Protein AF-A0A7S0QXE7-F1 (afdb_monomer_lite)

Secondary structure (DSSP, 8-state):
-HHHHHHHHTT----SSSPPPPPSSSGGGT--HHHHHHHHHTT--S--HHHHHHHHHHHTT--------TTSSHHHHHHHHHHHHHTTS-HHHHHHTTS--------

InterPro domains:
  IPR011545 DEAD/DEAH-box helicase domain [PF00270] (49-94)
  IPR014014 RNA helicase, DEAD-box type, Q motif [PS51195] (24-52)
  IPR027417 P-loop containing nucleoside tripho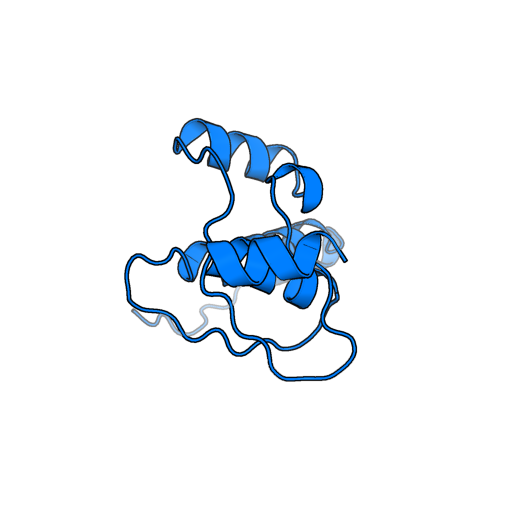sphate hydrolase [G3DSA:3.40.50.300] (2-107)
  IPR027417 P-loop containing nucleoside triphosphate hydrolase [SSF52540] (6-93)

pLDDT: mean 87.71, std 13.13, range [41.94, 97.88]

Sequence (107 aa):
PIWTEFRKEHEIRVKGDAVPSPFQKFEDANFPVAVQKALDSAGFSAPSSIQAQAWPIALAGRDCLAIAKTGSGKTCGYLLPAINHILKLPFSMRKKAHGQTSGPLAL

Radius of gyration: 15.82 Å; chains: 1; bounding box: 35×32×44 Å

Foldseek 3Di:
DVLVVVCVVLVNDDDDPPQDRFAFAPVVLVAPPVVVVVCVVVPPGTQFSQLRRLSVCVLVVHDDDGDDDPPSCVVCSPVRSVVSVVVPDDPVVVVVVVPDDPPDDDD

Structure (mmCIF, N/CA/C/O backbone):
data_AF-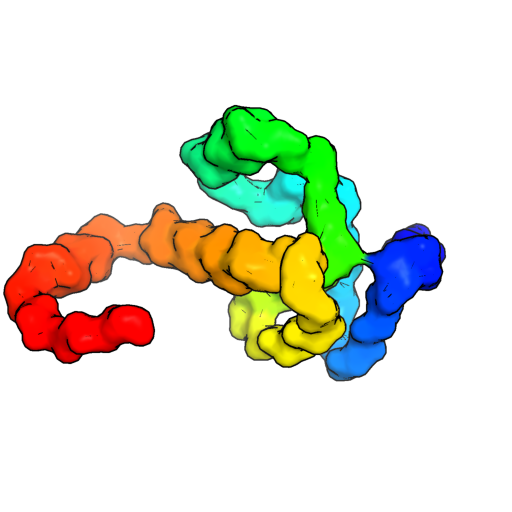A0A7S0QXE7-F1
#
_entry.id   AF-A0A7S0QXE7-F1
#
loop_
_atom_site.group_PDB
_atom_site.id
_atom_site.type_symbol
_atom_site.label_atom_id
_atom_site.label_alt_id
_atom_site.label_comp_id
_atom_site.label_asym_id
_atom_site.label_entity_id
_atom_site.label_seq_id
_atom_site.pdbx_PDB_ins_code
_atom_site.Cartn_x
_atom_site.Cartn_y
_atom_site.Cartn_z
_atom_site.occupancy
_atom_site.B_iso_or_equiv
_atom_site.auth_seq_id
_atom_site.auth_comp_id
_atom_site.auth_asym_id
_atom_site.auth_atom_id
_atom_site.pdbx_PDB_model_num
ATOM 1 N N . PRO A 1 1 ? 6.300 3.463 -21.567 1.00 72.19 1 PRO A N 1
ATOM 2 C CA . PRO A 1 1 ? 4.949 3.809 -21.060 1.00 72.19 1 PRO A CA 1
ATOM 3 C C . PRO A 1 1 ? 5.082 4.715 -19.840 1.00 72.19 1 PRO A C 1
ATOM 5 O O . PRO A 1 1 ? 6.014 4.470 -19.095 1.00 72.19 1 PRO A O 1
ATOM 8 N N . ILE A 1 2 ? 4.168 5.666 -19.612 1.00 77.06 2 ILE A N 1
ATOM 9 C CA . ILE A 1 2 ? 4.286 6.745 -18.598 1.00 77.06 2 ILE A CA 1
ATOM 10 C C . ILE A 1 2 ? 4.706 6.249 -17.196 1.00 77.06 2 ILE A C 1
ATOM 12 O O . ILE A 1 2 ? 5.398 6.933 -16.448 1.00 77.06 2 ILE A O 1
ATOM 16 N N . TRP A 1 3 ? 4.317 5.028 -16.822 1.00 82.81 3 TRP A N 1
ATOM 17 C CA . TRP A 1 3 ? 4.693 4.433 -15.538 1.00 82.81 3 TRP A CA 1
ATOM 18 C C . TRP A 1 3 ? 6.175 4.041 -15.408 1.00 82.81 3 TRP A C 1
ATOM 20 O O . TRP A 1 3 ? 6.652 3.832 -14.292 1.00 82.81 3 TRP A O 1
ATOM 30 N N . THR A 1 4 ? 6.913 3.912 -16.510 1.00 89.19 4 THR A N 1
ATOM 31 C CA . THR A 1 4 ? 8.360 3.659 -16.498 1.00 89.19 4 THR A CA 1
ATOM 32 C C . THR A 1 4 ? 9.113 4.889 -15.996 1.00 89.19 4 THR A C 1
ATOM 34 O O . THR A 1 4 ? 10.032 4.755 -15.188 1.00 89.19 4 THR A O 1
ATOM 37 N N . GLU A 1 5 ? 8.693 6.077 -16.419 1.00 93.38 5 GLU A N 1
ATOM 38 C CA . GLU A 1 5 ? 9.231 7.363 -15.987 1.00 93.38 5 GLU A CA 1
ATOM 39 C C . GLU A 1 5 ? 8.969 7.581 -14.496 1.00 93.38 5 GLU A C 1
ATOM 41 O O . GLU A 1 5 ? 9.915 7.857 -13.763 1.00 93.38 5 GLU A O 1
ATOM 46 N N . PHE A 1 6 ? 7.746 7.312 -14.022 1.00 95.12 6 PHE A N 1
ATOM 47 C CA . PHE A 1 6 ? 7.422 7.355 -12.590 1.00 95.12 6 PHE A CA 1
ATOM 48 C C . PHE A 1 6 ? 8.341 6.439 -11.767 1.00 95.12 6 PHE A C 1
ATOM 50 O O . PHE A 1 6 ? 8.905 6.846 -10.755 1.00 95.12 6 PHE A O 1
ATOM 57 N N . ARG A 1 7 ? 8.557 5.191 -12.211 1.00 96.19 7 ARG A N 1
ATOM 58 C CA . ARG A 1 7 ? 9.478 4.272 -11.521 1.00 96.19 7 ARG A CA 1
ATOM 59 C C . ARG A 1 7 ? 10.904 4.818 -11.475 1.00 96.19 7 ARG A C 1
ATOM 61 O O . ARG A 1 7 ? 11.571 4.649 -10.461 1.00 96.19 7 ARG A O 1
ATOM 68 N N . L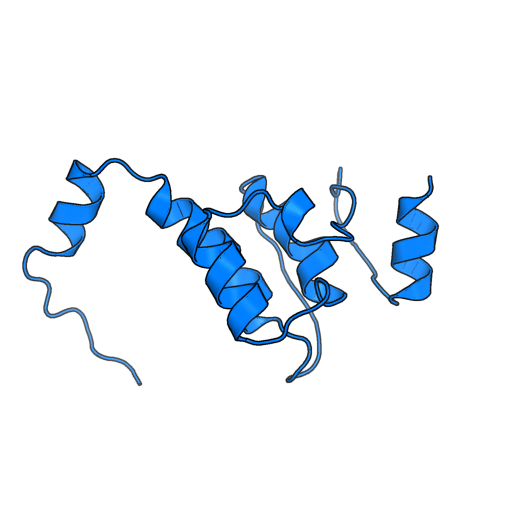YS A 1 8 ? 11.368 5.463 -12.547 1.00 96.00 8 LYS A N 1
ATOM 69 C CA . LYS A 1 8 ? 12.703 6.069 -12.600 1.00 96.00 8 LYS A CA 1
ATOM 70 C C . LYS A 1 8 ? 12.820 7.254 -11.639 1.00 96.00 8 LYS A C 1
ATOM 72 O O . LYS A 1 8 ? 13.788 7.307 -10.890 1.00 96.00 8 LYS A O 1
ATOM 77 N N . GLU A 1 9 ? 11.844 8.158 -11.649 1.00 96.38 9 GLU A N 1
ATOM 78 C CA . GLU A 1 9 ? 11.790 9.345 -10.784 1.00 96.38 9 GLU A CA 1
ATOM 79 C C . GLU A 1 9 ? 11.757 8.975 -9.296 1.00 96.38 9 GLU A C 1
ATOM 81 O O . GLU A 1 9 ? 12.468 9.564 -8.488 1.00 96.38 9 GLU A O 1
ATOM 86 N N . HIS A 1 10 ? 10.994 7.941 -8.947 1.00 95.75 10 HIS A N 1
ATOM 87 C CA . HIS A 1 10 ? 10.821 7.479 -7.570 1.00 95.75 10 HIS A CA 1
ATOM 88 C C . HIS A 1 10 ? 11.804 6.374 -7.145 1.00 95.75 10 HIS A C 1
ATOM 90 O O . HIS A 1 10 ? 11.604 5.751 -6.097 1.00 95.75 10 HIS A O 1
ATOM 96 N N . GLU A 1 11 ? 12.833 6.108 -7.959 1.00 96.69 11 GLU A N 1
ATOM 97 C CA . G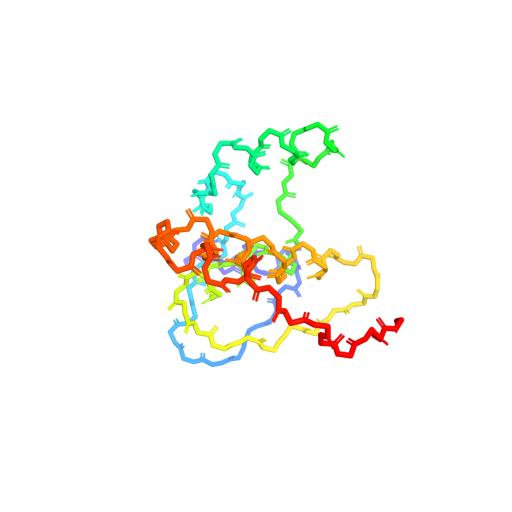LU A 1 11 ? 13.874 5.090 -7.736 1.00 96.69 11 GLU A CA 1
ATOM 98 C C . GLU A 1 11 ? 13.332 3.665 -7.484 1.00 96.69 11 GLU A C 1
ATOM 100 O O . GLU A 1 11 ? 13.922 2.847 -6.772 1.00 96.69 11 GLU A O 1
ATOM 105 N N . ILE A 1 12 ? 12.200 3.332 -8.100 1.00 97.06 12 ILE A N 1
ATOM 106 C CA . ILE A 1 12 ? 11.539 2.034 -7.982 1.00 97.06 12 ILE A CA 1
ATOM 107 C C . ILE A 1 12 ? 12.159 1.054 -8.979 1.00 97.06 12 ILE A C 1
ATOM 109 O O . ILE A 1 12 ? 12.068 1.219 -10.197 1.00 97.06 12 ILE A O 1
ATOM 113 N N . ARG A 1 13 ? 12.724 -0.040 -8.462 1.00 96.56 13 ARG A N 1
ATOM 114 C CA . ARG A 1 13 ? 13.187 -1.181 -9.264 1.00 96.56 13 ARG A CA 1
ATOM 115 C C . ARG A 1 13 ? 12.291 -2.383 -9.010 1.00 96.56 13 ARG A C 1
ATOM 117 O O . ARG A 1 13 ? 11.996 -2.706 -7.864 1.00 96.56 13 ARG A O 1
ATOM 124 N N . VAL A 1 14 ? 11.876 -3.054 -10.080 1.00 95.75 14 VAL A N 1
ATOM 125 C CA . VAL A 1 14 ? 11.005 -4.233 -10.015 1.00 95.75 14 VAL A CA 1
ATOM 126 C C . VAL A 1 14 ? 11.644 -5.406 -10.742 1.00 95.75 14 VAL A C 1
ATOM 128 O O . VAL A 1 14 ? 12.300 -5.230 -11.767 1.00 95.75 14 VAL A O 1
ATOM 131 N N . LYS A 1 15 ? 11.440 -6.608 -10.206 1.00 95.69 15 LYS A N 1
ATOM 132 C CA . LYS A 1 15 ? 11.821 -7.879 -10.823 1.00 95.69 15 LYS A CA 1
ATOM 133 C C . LYS A 1 15 ? 10.622 -8.821 -10.758 1.00 95.69 15 LYS A C 1
ATOM 135 O O . LYS A 1 15 ? 9.968 -8.891 -9.722 1.00 95.69 15 LYS A O 1
ATOM 140 N N . GLY A 1 16 ? 10.362 -9.535 -11.849 1.00 92.75 16 GLY A N 1
ATOM 141 C CA . GLY A 1 16 ? 9.254 -10.479 -11.983 1.00 92.75 16 GLY A CA 1
ATOM 142 C C . GLY A 1 16 ? 8.395 -10.193 -13.211 1.00 92.75 16 GLY A C 1
ATOM 143 O O . GLY A 1 16 ? 8.547 -9.162 -13.866 1.00 92.75 16 GLY A O 1
ATOM 144 N N . ASP A 1 17 ? 7.481 -11.113 -13.500 1.00 92.44 17 ASP A N 1
ATOM 145 C CA . ASP A 1 17 ? 6.679 -11.073 -14.721 1.00 92.44 17 ASP A CA 1
ATOM 146 C C . ASP A 1 17 ? 5.380 -10.289 -14.534 1.00 92.44 17 ASP A C 1
ATOM 148 O O . ASP A 1 17 ? 4.773 -10.295 -13.454 1.00 92.44 17 ASP A O 1
ATOM 152 N N . ALA A 1 18 ? 4.952 -9.613 -15.605 1.00 92.88 18 ALA A N 1
ATOM 153 C CA . ALA A 1 18 ? 3.687 -8.878 -15.688 1.00 92.88 18 ALA A CA 1
ATOM 154 C C . ALA A 1 18 ? 3.411 -7.989 -14.456 1.00 92.88 18 ALA A C 1
ATOM 156 O O . ALA A 1 18 ? 2.332 -8.037 -13.866 1.00 92.88 18 ALA A O 1
ATOM 157 N N . VAL A 1 19 ? 4.414 -7.225 -14.005 1.00 94.94 19 VAL A N 1
ATOM 158 C CA . VAL A 1 19 ? 4.285 -6.360 -12.821 1.00 94.94 19 VAL A CA 1
ATOM 159 C C . VAL A 1 19 ? 3.313 -5.209 -13.123 1.00 94.94 19 VAL A C 1
ATOM 161 O O . VAL A 1 19 ? 3.614 -4.405 -14.013 1.00 94.94 19 VAL A O 1
ATOM 164 N N . PRO A 1 20 ? 2.197 -5.076 -12.375 1.00 96.06 20 PRO A N 1
ATOM 165 C CA . PRO A 1 20 ? 1.230 -3.996 -12.558 1.00 96.06 20 PRO A CA 1
ATOM 166 C C . PRO A 1 20 ? 1.858 -2.600 -12.482 1.00 96.06 20 PRO A C 1
ATOM 168 O O . PRO A 1 20 ? 2.872 -2.391 -11.802 1.00 96.06 20 PRO A O 1
ATOM 171 N N . SER A 1 21 ? 1.241 -1.631 -13.159 1.00 96.75 21 SER A N 1
ATOM 172 C CA . SER A 1 21 ? 1.636 -0.223 -13.067 1.00 96.75 21 SER A CA 1
ATOM 173 C C . SER A 1 21 ? 1.504 0.290 -11.626 1.00 96.75 21 SER A C 1
ATOM 175 O O . SER A 1 21 ? 0.562 -0.099 -10.935 1.00 96.75 21 SER A O 1
ATOM 177 N N . PRO A 1 22 ? 2.429 1.146 -11.162 1.00 97.31 22 PRO A N 1
ATOM 178 C CA . PRO A 1 22 ? 2.347 1.752 -9.844 1.00 97.31 22 PRO A CA 1
ATOM 179 C C . PRO A 1 22 ? 1.145 2.699 -9.752 1.00 97.31 22 PRO A C 1
ATOM 181 O O . PRO A 1 22 ? 0.794 3.366 -10.726 1.00 97.31 22 PRO A O 1
ATOM 184 N N . PHE A 1 23 ? 0.553 2.769 -8.566 1.00 96.69 23 PHE A N 1
ATOM 185 C CA . PHE A 1 23 ? -0.468 3.745 -8.206 1.00 96.69 23 PHE A CA 1
ATOM 186 C C . PHE A 1 23 ? 0.177 5.069 -7.828 1.00 96.69 23 PHE A C 1
ATOM 188 O O . PHE A 1 23 ? 1.098 5.099 -7.012 1.00 96.69 23 PHE A O 1
ATOM 195 N N . GLN A 1 24 ? -0.300 6.154 -8.427 1.00 93.94 24 GLN A N 1
ATOM 196 C CA . GLN A 1 24 ? 0.242 7.495 -8.200 1.00 93.94 24 GLN A CA 1
ATOM 197 C C . GLN A 1 24 ? -0.607 8.270 -7.192 1.00 93.94 24 GLN A C 1
ATOM 199 O O . GLN A 1 24 ? -0.116 9.212 -6.571 1.00 93.94 24 GLN A O 1
ATOM 204 N N . LYS A 1 25 ? -1.863 7.855 -7.000 1.00 93.00 25 LYS A N 1
ATOM 205 C CA . LYS A 1 25 ? -2.798 8.434 -6.036 1.00 93.00 25 LYS A CA 1
ATOM 206 C C . LYS A 1 25 ? -3.431 7.347 -5.166 1.00 93.00 25 LYS A C 1
ATOM 208 O O . LYS A 1 25 ? -3.409 6.166 -5.515 1.00 93.00 25 LYS A O 1
ATOM 213 N N . PHE A 1 26 ? -3.994 7.722 -4.020 1.00 91.88 26 PHE A N 1
ATOM 214 C CA . PHE A 1 26 ? -4.661 6.758 -3.133 1.00 91.88 26 PHE A CA 1
ATOM 215 C C . PHE A 1 26 ? -5.949 6.198 -3.740 1.00 91.88 26 PHE A C 1
ATOM 217 O O . PHE A 1 26 ? -6.302 5.043 -3.492 1.00 91.88 26 PHE A O 1
ATOM 224 N N . GLU A 1 27 ? -6.624 6.994 -4.564 1.00 90.81 27 GLU A N 1
ATOM 225 C CA . GLU A 1 27 ? -7.862 6.633 -5.249 1.00 90.81 27 GLU A CA 1
ATOM 226 C C . GLU A 1 27 ? -7.648 5.474 -6.228 1.00 90.81 27 GLU A C 1
ATOM 228 O O . GLU A 1 27 ? -8.541 4.641 -6.385 1.00 90.81 27 GLU A O 1
ATOM 233 N N . ASP A 1 28 ? -6.445 5.351 -6.805 1.00 93.19 28 ASP A N 1
ATOM 234 C CA . ASP A 1 28 ? -6.083 4.250 -7.706 1.00 93.19 28 ASP A CA 1
ATOM 235 C C . ASP A 1 28 ? -6.177 2.882 -7.000 1.00 93.19 28 ASP A C 1
ATOM 237 O O . ASP A 1 28 ? -6.476 1.864 -7.628 1.00 93.19 28 ASP A O 1
ATOM 241 N N . ALA A 1 29 ? -5.958 2.847 -5.679 1.00 91.62 29 ALA A N 1
ATOM 242 C CA . ALA A 1 29 ? -6.045 1.627 -4.881 1.00 91.62 29 ALA A CA 1
ATOM 243 C C . ALA A 1 29 ? -7.484 1.222 -4.533 1.00 91.62 29 ALA A C 1
ATOM 245 O O . ALA A 1 29 ? -7.715 0.075 -4.136 1.00 91.62 29 ALA A O 1
ATOM 246 N N . ASN A 1 30 ? -8.443 2.146 -4.667 1.00 91.56 30 ASN A N 1
ATOM 247 C CA . ASN A 1 30 ? -9.859 1.943 -4.362 1.00 91.56 30 ASN A CA 1
ATOM 248 C C . ASN A 1 30 ? -10.092 1.241 -3.005 1.00 91.56 30 ASN A C 1
ATOM 250 O O . ASN A 1 30 ? -10.851 0.272 -2.883 1.00 91.56 30 ASN A O 1
ATOM 254 N N . PHE A 1 31 ? -9.374 1.697 -1.973 1.00 91.69 31 PHE A N 1
ATOM 255 C CA . PHE A 1 31 ? -9.561 1.209 -0.609 1.00 91.69 31 PHE A CA 1
ATOM 256 C C . PHE A 1 31 ? -10.952 1.592 -0.071 1.00 91.69 31 PHE A C 1
ATOM 258 O O . PHE A 1 31 ? -11.555 2.547 -0.554 1.00 91.69 31 PHE A O 1
ATOM 265 N N . PRO A 1 32 ? -11.486 0.906 0.955 1.00 90.81 32 PRO A N 1
ATOM 266 C CA . PRO A 1 32 ? -12.760 1.286 1.562 1.00 90.81 32 PRO A CA 1
ATOM 267 C C . PRO A 1 32 ? -12.744 2.730 2.086 1.00 90.81 32 PRO A C 1
ATOM 269 O O . PRO A 1 32 ? -11.721 3.196 2.583 1.00 90.81 32 PRO A O 1
ATOM 272 N N . VAL A 1 33 ? -13.894 3.412 2.062 1.00 90.44 33 VAL A N 1
ATOM 273 C CA . VAL A 1 33 ? -14.033 4.826 2.483 1.00 90.44 33 VAL A CA 1
ATOM 274 C C . VAL A 1 33 ? -13.438 5.096 3.870 1.00 90.44 33 VAL A C 1
ATOM 276 O O . VAL A 1 33 ? -12.826 6.135 4.089 1.00 90.44 33 VAL A O 1
ATOM 279 N N . ALA A 1 34 ? -13.576 4.158 4.810 1.00 88.62 34 ALA A N 1
ATOM 280 C CA . ALA A 1 34 ? -12.991 4.290 6.144 1.00 88.62 34 ALA A CA 1
ATOM 281 C C . ALA A 1 34 ? -11.451 4.364 6.120 1.00 88.62 34 ALA A C 1
ATOM 283 O O . ALA A 1 34 ? -10.866 5.119 6.889 1.00 88.62 34 ALA A O 1
ATOM 284 N N . VAL A 1 35 ? -10.803 3.612 5.223 1.00 89.81 35 VAL A N 1
ATOM 285 C CA . VAL A 1 35 ? -9.344 3.632 5.038 1.00 89.81 35 VAL A CA 1
ATOM 286 C C . VAL A 1 35 ? -8.907 4.929 4.365 1.00 89.81 35 VAL A C 1
ATOM 288 O O . VAL A 1 35 ? -7.939 5.530 4.814 1.00 89.81 35 VAL A O 1
ATOM 291 N N . GLN A 1 36 ? -9.635 5.385 3.341 1.00 90.44 36 GLN A N 1
ATOM 292 C CA . GLN A 1 36 ? -9.348 6.662 2.676 1.00 90.44 36 GLN A CA 1
ATOM 293 C C . GLN A 1 36 ? -9.411 7.827 3.676 1.00 90.44 36 GLN A C 1
ATOM 295 O O . GLN A 1 36 ? -8.430 8.537 3.856 1.00 90.44 36 GLN A O 1
ATOM 300 N N . LYS A 1 37 ? -10.493 7.920 4.463 1.00 90.19 37 LYS A N 1
ATOM 301 C CA . LYS A 1 37 ? -10.624 8.938 5.521 1.00 90.19 37 LYS A CA 1
ATOM 302 C C . LYS A 1 37 ? -9.500 8.884 6.556 1.00 90.19 37 LYS A C 1
ATOM 304 O O . LYS A 1 37 ? -9.085 9.923 7.064 1.00 90.19 37 LYS A O 1
ATOM 309 N N . ALA A 1 38 ? -9.036 7.683 6.906 1.00 89.25 38 ALA A N 1
ATOM 310 C CA . ALA A 1 38 ? -7.934 7.514 7.847 1.00 89.25 38 ALA A CA 1
ATOM 311 C C . ALA A 1 38 ? -6.599 8.000 7.258 1.00 89.25 38 ALA A C 1
ATOM 313 O O . ALA A 1 38 ? -5.816 8.614 7.979 1.00 89.25 38 ALA A O 1
ATOM 314 N N . LEU A 1 39 ? -6.357 7.763 5.964 1.00 89.81 39 LEU A N 1
ATOM 315 C CA . LEU A 1 39 ? -5.190 8.287 5.249 1.00 89.81 39 LEU A CA 1
ATOM 316 C C . LEU A 1 39 ? -5.203 9.820 5.202 1.00 89.81 39 LEU A C 1
ATOM 318 O O . LEU A 1 39 ? -4.199 10.437 5.562 1.00 89.81 39 LEU A O 1
ATOM 322 N N . ASP A 1 40 ? -6.351 10.411 4.867 1.00 88.81 40 ASP A N 1
ATOM 323 C CA . ASP A 1 40 ? -6.535 11.867 4.830 1.00 88.81 40 ASP A CA 1
ATOM 324 C C . ASP A 1 40 ? -6.303 12.490 6.213 1.00 88.81 40 ASP A C 1
ATOM 326 O O . ASP A 1 40 ? -5.546 13.448 6.365 1.00 88.81 40 ASP A O 1
ATOM 330 N N . SER A 1 41 ? -6.906 11.903 7.252 1.00 90.75 41 SER A N 1
ATOM 331 C CA . SER A 1 41 ? -6.789 12.392 8.635 1.00 90.75 41 SER A CA 1
ATOM 332 C C . SER A 1 41 ? -5.366 12.271 9.186 1.00 90.75 41 SER A C 1
ATOM 334 O O . SER A 1 41 ? -4.965 13.060 10.037 1.00 90.75 41 SER A O 1
ATOM 336 N N . ALA A 1 42 ? -4.597 11.290 8.710 1.00 87.38 42 ALA A N 1
ATOM 337 C CA . ALA A 1 42 ? -3.192 11.121 9.062 1.00 87.38 42 ALA A CA 1
ATOM 338 C C . ALA A 1 42 ? -2.250 12.037 8.253 1.00 87.38 42 ALA A C 1
ATOM 340 O O . ALA A 1 42 ? -1.043 12.024 8.493 1.00 87.38 42 ALA A O 1
ATOM 341 N N . GLY A 1 43 ? -2.782 12.838 7.319 1.00 88.00 43 GLY A N 1
ATOM 342 C CA . GLY A 1 43 ? -2.017 13.810 6.539 1.00 88.00 43 GLY A CA 1
ATOM 343 C C . GLY A 1 43 ? -1.212 13.202 5.391 1.00 88.00 43 GLY A C 1
ATOM 344 O O . GLY A 1 43 ? -0.236 13.805 4.942 1.00 88.00 43 GLY A O 1
ATOM 345 N N . PHE A 1 44 ? -1.581 12.012 4.910 1.00 87.69 44 PHE A N 1
ATOM 346 C CA . PHE A 1 44 ? -0.927 11.427 3.745 1.00 87.69 44 PHE A CA 1
ATOM 347 C C . PHE A 1 44 ? -1.450 12.066 2.451 1.00 87.69 44 PHE A C 1
ATOM 349 O O . PHE A 1 44 ? -2.638 12.006 2.166 1.00 87.69 44 PHE A O 1
ATOM 356 N N . SER A 1 45 ? -0.558 12.640 1.640 1.00 87.19 45 SER A N 1
ATOM 357 C CA . SER A 1 45 ? -0.919 13.323 0.385 1.00 87.19 45 SER A CA 1
ATOM 358 C C . SER A 1 45 ? -0.837 12.437 -0.861 1.00 87.19 45 SER A C 1
ATOM 360 O O . SER A 1 45 ? -1.583 12.639 -1.813 1.00 87.19 45 SER A O 1
ATOM 362 N N . ALA A 1 46 ? 0.068 11.458 -0.864 1.00 92.56 46 ALA A N 1
ATOM 363 C CA . ALA A 1 46 ? 0.236 10.491 -1.942 1.00 92.56 46 ALA A CA 1
ATOM 364 C C . ALA A 1 46 ? 0.864 9.186 -1.415 1.00 92.56 46 ALA A C 1
ATOM 366 O O . ALA A 1 46 ? 1.485 9.190 -0.342 1.00 92.56 46 ALA A O 1
ATOM 367 N N . PRO A 1 47 ? 0.746 8.068 -2.157 1.00 95.44 47 PRO A N 1
ATOM 368 C CA . PRO A 1 47 ? 1.458 6.838 -1.836 1.00 95.44 47 PRO A CA 1
ATOM 369 C C . PRO A 1 47 ? 2.975 7.071 -1.834 1.00 95.44 47 PRO A C 1
ATOM 371 O O . PRO A 1 47 ? 3.514 7.723 -2.729 1.00 95.44 47 PRO A O 1
ATOM 374 N N . SER A 1 48 ? 3.701 6.489 -0.878 1.00 95.88 48 SER A N 1
ATOM 375 C CA . SER A 1 48 ? 5.169 6.459 -0.962 1.00 95.88 48 SER A CA 1
ATOM 376 C C . SER A 1 48 ? 5.641 5.552 -2.107 1.00 95.88 48 SER A C 1
ATOM 378 O O . SER A 1 48 ? 4.903 4.667 -2.541 1.00 95.88 48 SER A O 1
ATOM 380 N N . SER A 1 49 ? 6.896 5.681 -2.558 1.00 96.88 49 SER A N 1
ATOM 381 C CA . SER A 1 49 ? 7.427 4.879 -3.678 1.00 96.88 49 SER A CA 1
ATOM 382 C C . SER A 1 49 ? 7.229 3.366 -3.495 1.00 96.88 49 SER A C 1
ATOM 384 O O . SER A 1 49 ? 6.895 2.658 -4.444 1.00 96.88 49 SER A O 1
ATOM 386 N N . ILE A 1 50 ? 7.396 2.853 -2.266 1.00 97.62 50 ILE A N 1
ATOM 387 C CA . ILE A 1 50 ? 7.203 1.421 -1.992 1.00 97.62 50 ILE A CA 1
ATOM 388 C C . ILE A 1 50 ? 5.721 1.033 -1.997 1.00 97.62 50 ILE A C 1
ATOM 390 O O . ILE A 1 50 ? 5.379 -0.045 -2.469 1.00 97.62 50 ILE A O 1
ATOM 394 N N . GLN A 1 51 ? 4.838 1.909 -1.514 1.00 97.44 51 GLN A N 1
ATOM 395 C CA . GLN A 1 51 ? 3.391 1.689 -1.489 1.00 97.44 51 GLN A CA 1
ATOM 396 C C . GLN A 1 51 ? 2.799 1.716 -2.899 1.00 97.44 51 GLN A C 1
ATOM 398 O O . GLN A 1 51 ? 2.082 0.788 -3.274 1.00 97.44 51 GLN A O 1
ATOM 403 N N . ALA A 1 52 ? 3.185 2.723 -3.688 1.00 97.62 52 ALA A N 1
ATOM 404 C CA . ALA A 1 52 ? 2.786 2.925 -5.076 1.00 97.62 52 ALA A CA 1
ATOM 405 C C . ALA A 1 52 ? 2.934 1.645 -5.904 1.00 97.62 52 ALA A C 1
ATOM 407 O O . ALA A 1 52 ? 2.038 1.278 -6.659 1.00 97.62 52 ALA A O 1
ATOM 408 N N . GLN A 1 53 ? 4.050 0.927 -5.736 1.00 97.88 53 GLN A N 1
ATOM 409 C CA . GLN A 1 53 ? 4.291 -0.313 -6.466 1.00 97.88 53 GLN A CA 1
ATOM 410 C C . GLN A 1 53 ? 3.780 -1.570 -5.746 1.00 97.88 53 GLN A C 1
ATOM 412 O O . GLN A 1 53 ? 3.351 -2.504 -6.425 1.00 97.88 53 GLN A O 1
ATOM 417 N N . ALA A 1 54 ? 3.817 -1.626 -4.411 1.00 97.81 54 ALA A N 1
ATOM 418 C CA . ALA A 1 54 ? 3.412 -2.818 -3.662 1.00 97.81 54 ALA A CA 1
ATOM 419 C C . ALA A 1 54 ? 1.893 -3.034 -3.659 1.00 97.81 54 ALA A C 1
ATOM 421 O O . ALA A 1 54 ? 1.444 -4.169 -3.802 1.00 97.81 54 ALA A O 1
ATOM 422 N N . TRP A 1 55 ? 1.091 -1.974 -3.534 1.00 97.69 55 TRP A N 1
ATOM 423 C CA . TRP A 1 55 ? -0.369 -2.095 -3.494 1.00 97.69 55 TRP A CA 1
ATOM 424 C C . TRP A 1 55 ? -0.991 -2.743 -4.727 1.00 97.69 55 TRP A C 1
ATOM 426 O O . TRP A 1 55 ? -1.756 -3.684 -4.532 1.00 97.69 55 TRP A O 1
ATOM 436 N N . PRO A 1 56 ? -0.678 -2.348 -5.975 1.00 97.50 56 PRO A N 1
ATOM 437 C CA . PRO A 1 56 ? -1.275 -3.006 -7.132 1.00 97.50 56 PRO A CA 1
ATOM 438 C C . PRO A 1 56 ? -0.853 -4.481 -7.255 1.00 97.50 56 PRO A C 1
ATOM 440 O O . PRO A 1 56 ? -1.622 -5.292 -7.761 1.00 97.50 56 PRO A O 1
ATOM 443 N N . ILE A 1 57 ? 0.327 -4.863 -6.744 1.00 97.38 57 ILE A N 1
ATOM 444 C CA . ILE A 1 57 ? 0.769 -6.268 -6.686 1.00 97.38 57 ILE A CA 1
ATOM 445 C C . ILE A 1 57 ? -0.043 -7.038 -5.633 1.00 97.38 57 ILE A C 1
ATOM 447 O O . ILE A 1 57 ? -0.633 -8.074 -5.939 1.00 97.38 57 ILE A O 1
ATOM 451 N N . ALA A 1 58 ? -0.115 -6.513 -4.408 1.00 96.44 58 ALA A N 1
ATOM 452 C CA . ALA A 1 58 ? -0.797 -7.160 -3.289 1.00 96.44 58 ALA A CA 1
ATOM 453 C C . ALA A 1 58 ? -2.317 -7.249 -3.502 1.00 96.44 58 ALA A C 1
ATOM 455 O O . ALA A 1 58 ? -2.933 -8.269 -3.200 1.00 96.44 58 ALA A O 1
ATOM 456 N N . LEU A 1 59 ? -2.936 -6.207 -4.066 1.00 95.44 59 LEU A N 1
ATOM 457 C CA . LEU A 1 59 ? -4.366 -6.193 -4.386 1.00 95.44 59 LEU A CA 1
ATOM 458 C C . LEU A 1 59 ? -4.727 -7.133 -5.543 1.00 95.44 59 LEU A C 1
ATOM 460 O O . LEU A 1 59 ? -5.867 -7.586 -5.607 1.00 95.44 59 LEU A O 1
ATOM 464 N N . ALA A 1 60 ? -3.764 -7.474 -6.404 1.00 94.75 60 ALA A N 1
ATOM 465 C CA . ALA A 1 60 ? -3.904 -8.538 -7.396 1.00 94.75 60 ALA A CA 1
ATOM 466 C C . ALA A 1 60 ? -3.740 -9.952 -6.796 1.00 94.75 60 ALA A C 1
ATOM 468 O O . ALA A 1 60 ? -3.763 -10.930 -7.539 1.00 94.75 60 ALA A O 1
ATOM 469 N N . GLY A 1 61 ? -3.555 -10.074 -5.474 1.00 93.44 61 GLY A N 1
ATOM 470 C CA . GLY A 1 61 ? -3.389 -11.356 -4.785 1.00 93.44 61 GLY A CA 1
ATOM 471 C C . GLY A 1 61 ? -2.038 -12.026 -5.042 1.00 93.44 61 GLY A C 1
ATOM 472 O O . GLY A 1 61 ? -1.934 -13.241 -4.910 1.00 93.44 61 GLY A O 1
ATOM 473 N N . ARG A 1 62 ? -1.017 -11.258 -5.447 1.00 95.88 62 ARG A N 1
ATOM 474 C CA . ARG A 1 62 ? 0.330 -11.772 -5.719 1.00 95.88 62 ARG A CA 1
ATOM 475 C C . ARG A 1 62 ? 1.261 -11.535 -4.537 1.00 95.88 62 ARG A C 1
ATOM 477 O O . ARG A 1 62 ? 1.243 -10.462 -3.931 1.00 95.88 62 ARG A O 1
ATOM 484 N N . ASP A 1 63 ? 2.146 -12.496 -4.301 1.00 94.81 63 ASP A N 1
ATOM 485 C CA . ASP A 1 63 ? 3.230 -12.344 -3.336 1.00 94.81 63 ASP A CA 1
ATOM 486 C C . ASP A 1 63 ? 4.193 -11.227 -3.758 1.00 94.81 63 ASP A C 1
ATOM 488 O O . ASP A 1 63 ? 4.522 -11.054 -4.937 1.00 94.81 63 ASP A O 1
ATOM 492 N N . CYS A 1 64 ? 4.652 -10.453 -2.775 1.00 94.25 64 CYS A N 1
ATOM 493 C CA . CYS A 1 64 ? 5.510 -9.294 -2.985 1.00 94.25 64 CYS A CA 1
ATOM 494 C C . CYS A 1 64 ? 6.619 -9.239 -1.929 1.00 94.25 64 CYS A C 1
ATOM 496 O O . CYS A 1 64 ? 6.344 -9.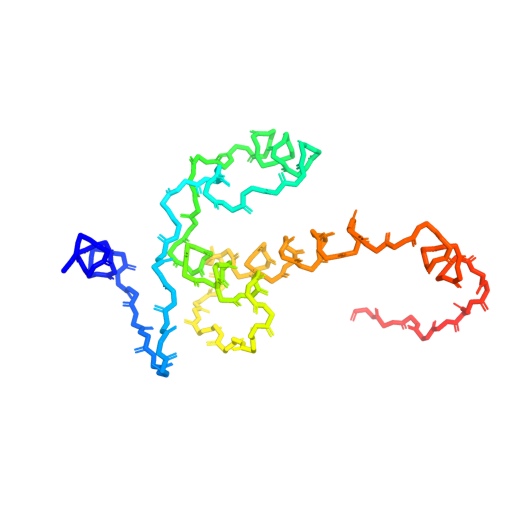128 -0.735 1.00 94.25 64 CYS A O 1
ATOM 498 N N . LEU A 1 65 ? 7.881 -9.250 -2.372 1.00 96.31 65 LEU A N 1
ATOM 499 C CA . LEU A 1 65 ? 9.033 -8.942 -1.526 1.00 96.31 65 LEU A CA 1
ATOM 500 C C . LEU A 1 65 ? 9.407 -7.462 -1.691 1.00 96.31 65 LEU A C 1
ATOM 502 O O . LEU A 1 65 ? 9.981 -7.066 -2.704 1.00 96.31 65 LEU A O 1
ATOM 506 N N . ALA A 1 66 ? 9.090 -6.646 -0.687 1.00 95.00 66 ALA A N 1
ATOM 507 C CA . ALA A 1 66 ? 9.350 -5.208 -0.695 1.00 95.00 66 ALA A CA 1
ATOM 508 C C . ALA A 1 66 ? 10.635 -4.856 0.077 1.00 95.00 66 ALA A C 1
ATOM 510 O O . ALA A 1 66 ? 10.675 -4.931 1.307 1.00 95.00 66 ALA A O 1
ATOM 511 N N . ILE A 1 67 ? 11.676 -4.414 -0.636 1.00 96.88 67 ILE A N 1
ATOM 512 C CA . ILE A 1 67 ? 12.972 -4.027 -0.054 1.00 96.88 67 ILE A CA 1
ATOM 513 C C . ILE A 1 67 ? 13.073 -2.498 -0.012 1.00 96.88 67 ILE A C 1
ATOM 515 O O . ILE A 1 67 ? 13.189 -1.848 -1.045 1.00 96.88 67 ILE A O 1
ATOM 519 N N . ALA A 1 68 ? 13.028 -1.914 1.188 1.00 95.62 68 ALA A N 1
ATOM 520 C CA . ALA A 1 68 ? 13.195 -0.475 1.407 1.00 95.62 68 ALA A CA 1
ATOM 521 C C . ALA A 1 68 ? 13.634 -0.190 2.855 1.00 95.62 68 ALA A C 1
ATOM 523 O O . ALA A 1 68 ? 13.367 -0.996 3.748 1.00 95.62 68 ALA A O 1
ATOM 524 N N . LYS A 1 69 ? 14.240 0.972 3.134 1.00 95.38 69 LYS A N 1
ATOM 525 C CA . LYS A 1 69 ? 14.679 1.366 4.495 1.00 95.38 69 LYS A CA 1
ATOM 526 C C . LYS A 1 69 ? 13.517 1.575 5.480 1.00 95.38 69 LYS A C 1
ATOM 528 O O . LYS A 1 69 ? 12.367 1.729 5.063 1.00 95.38 69 LYS A O 1
ATOM 533 N N . THR A 1 70 ? 13.764 1.577 6.789 1.00 95.44 70 THR A N 1
ATOM 534 C CA . THR A 1 70 ? 12.763 2.014 7.789 1.00 95.44 70 THR A CA 1
ATOM 535 C C . THR A 1 70 ? 12.327 3.459 7.512 1.00 95.44 70 THR A C 1
ATOM 537 O O . THR A 1 70 ? 13.100 4.244 6.970 1.00 95.44 70 THR A O 1
ATOM 540 N N . GLY A 1 71 ? 11.059 3.789 7.781 1.00 93.81 71 GLY A N 1
ATOM 541 C CA . GLY A 1 71 ? 10.470 5.093 7.436 1.00 93.81 71 GLY A CA 1
ATOM 542 C C . GLY A 1 71 ? 9.977 5.227 5.986 1.00 93.81 71 GLY A C 1
ATOM 543 O O . GLY A 1 71 ? 9.296 6.187 5.666 1.00 93.81 71 GLY A O 1
ATOM 544 N N . SER A 1 72 ? 10.225 4.244 5.109 1.00 94.94 72 SER A N 1
ATOM 545 C CA . SER A 1 72 ? 9.723 4.246 3.714 1.00 94.94 72 SER A CA 1
ATOM 546 C C . SER A 1 72 ? 8.214 4.002 3.559 1.00 94.94 72 SER A C 1
ATOM 548 O O . SER A 1 72 ? 7.697 4.034 2.444 1.00 94.94 72 SER A O 1
ATOM 550 N N . GLY A 1 73 ? 7.499 3.710 4.649 1.00 94.50 73 GLY A N 1
ATOM 551 C CA . GLY A 1 73 ? 6.060 3.430 4.613 1.00 94.50 73 GLY A CA 1
ATOM 552 C C . GLY A 1 73 ? 5.678 1.973 4.313 1.00 94.50 73 GLY A C 1
ATOM 553 O O . GLY A 1 73 ? 4.503 1.711 4.057 1.00 94.50 73 GLY A O 1
ATOM 554 N N . LYS A 1 74 ? 6.624 1.016 4.387 1.00 96.56 74 LYS A N 1
ATOM 555 C CA . LYS A 1 74 ? 6.352 -0.433 4.215 1.00 96.56 74 LYS A CA 1
ATOM 556 C C . LYS A 1 74 ? 5.200 -0.947 5.082 1.00 96.56 74 LYS A C 1
ATOM 558 O O . LYS A 1 74 ? 4.443 -1.781 4.610 1.00 96.56 74 LYS A O 1
ATOM 563 N N . THR A 1 75 ? 5.046 -0.426 6.302 1.00 94.75 75 THR A N 1
ATOM 564 C CA . THR A 1 75 ? 3.970 -0.803 7.232 1.00 94.75 75 THR A CA 1
ATOM 565 C C . THR A 1 75 ? 2.588 -0.652 6.596 1.00 94.75 75 THR A C 1
ATOM 567 O O . THR A 1 75 ? 1.869 -1.634 6.448 1.00 94.75 75 THR A O 1
ATOM 570 N N . CYS A 1 76 ? 2.243 0.536 6.092 1.00 94.19 76 CYS A N 1
ATOM 571 C CA . CYS A 1 76 ? 0.995 0.725 5.340 1.00 94.19 76 CYS A CA 1
ATOM 572 C C . CYS A 1 76 ? 1.024 0.020 3.970 1.00 94.19 76 CYS A C 1
ATOM 574 O O . CYS A 1 76 ? -0.023 -0.337 3.433 1.00 94.19 76 CYS A O 1
ATOM 576 N N . GLY A 1 77 ? 2.220 -0.224 3.421 1.00 95.00 77 GLY A N 1
ATOM 577 C CA . GLY A 1 77 ? 2.436 -1.008 2.204 1.00 95.00 77 GLY A CA 1
ATOM 578 C C . GLY A 1 77 ? 1.811 -2.405 2.257 1.00 95.00 77 GLY A C 1
ATOM 579 O O . GLY A 1 77 ? 1.156 -2.795 1.295 1.00 95.00 77 GLY A O 1
ATOM 580 N N . TYR A 1 78 ? 1.944 -3.125 3.376 1.00 94.31 78 TYR A N 1
ATOM 581 C CA . TYR A 1 78 ? 1.331 -4.453 3.537 1.00 94.31 78 TYR A CA 1
ATOM 582 C C . TYR A 1 78 ? 0.014 -4.433 4.329 1.00 94.31 78 TYR A C 1
ATOM 584 O O . TYR A 1 78 ? -0.880 -5.226 4.033 1.00 94.31 78 TYR A O 1
ATOM 592 N N . LEU A 1 79 ? -0.151 -3.524 5.301 1.00 95.00 79 LEU A N 1
ATOM 593 C CA . LEU A 1 79 ? -1.355 -3.501 6.141 1.00 95.00 79 LEU A CA 1
ATOM 594 C C . LEU A 1 79 ? -2.610 -3.076 5.378 1.00 95.00 79 LEU A C 1
ATOM 596 O O . LEU A 1 79 ? -3.659 -3.680 5.582 1.00 95.00 79 LEU A O 1
ATOM 600 N N . LEU A 1 80 ? -2.544 -2.067 4.503 1.00 94.62 80 LEU A N 1
ATOM 601 C CA . LEU A 1 80 ? -3.753 -1.577 3.827 1.00 94.62 80 LEU A CA 1
ATOM 602 C C . LEU A 1 80 ? -4.347 -2.595 2.840 1.00 94.62 80 LEU A C 1
ATOM 604 O O . LEU A 1 80 ? -5.562 -2.809 2.896 1.00 94.62 80 LEU A O 1
ATOM 608 N N . PRO A 1 81 ? -3.552 -3.300 2.007 1.00 94.88 81 PRO A N 1
ATOM 609 C CA . PRO A 1 81 ? -4.062 -4.422 1.221 1.00 94.88 81 PRO A CA 1
ATOM 610 C C . PRO A 1 81 ? -4.680 -5.527 2.086 1.00 94.88 81 PRO A C 1
ATOM 612 O O . PRO A 1 81 ? -5.753 -6.028 1.747 1.00 94.88 81 PRO A O 1
ATOM 615 N N . ALA A 1 82 ? -4.058 -5.864 3.223 1.00 93.38 82 ALA A N 1
ATOM 616 C CA . ALA A 1 82 ? -4.572 -6.879 4.143 1.00 93.38 82 ALA A CA 1
ATOM 617 C C . ALA A 1 82 ? -5.906 -6.459 4.783 1.00 93.38 82 ALA A C 1
ATOM 619 O O . ALA A 1 82 ? -6.873 -7.221 4.758 1.00 93.38 82 ALA A O 1
ATOM 620 N N . ILE A 1 83 ? -6.001 -5.225 5.287 1.00 91.56 83 ILE A N 1
ATOM 621 C CA . ILE A 1 83 ? -7.241 -4.655 5.835 1.00 91.56 83 ILE A CA 1
ATOM 622 C C . ILE A 1 83 ? -8.334 -4.650 4.766 1.00 91.56 83 ILE A C 1
ATOM 624 O O . ILE A 1 83 ? -9.451 -5.089 5.030 1.00 91.56 83 ILE A O 1
ATOM 628 N N . ASN A 1 84 ? -8.023 -4.215 3.544 1.00 91.00 84 ASN A N 1
ATOM 629 C CA . ASN A 1 84 ? -8.963 -4.247 2.426 1.00 91.00 84 ASN A CA 1
ATOM 630 C C . ASN A 1 84 ? -9.459 -5.668 2.126 1.00 91.00 84 ASN A C 1
ATOM 632 O O . ASN A 1 84 ? -10.649 -5.854 1.878 1.00 91.00 84 ASN A O 1
ATOM 636 N N . HIS A 1 85 ? -8.581 -6.670 2.192 1.00 90.06 85 HIS A N 1
ATOM 637 C CA . HIS A 1 85 ? -8.967 -8.067 2.023 1.00 90.06 85 HIS A CA 1
ATOM 638 C C . HIS A 1 85 ? -9.915 -8.530 3.142 1.00 90.06 85 HIS A C 1
ATOM 640 O O . HIS A 1 85 ? -11.006 -9.025 2.860 1.00 90.06 85 HIS A O 1
ATOM 646 N N . ILE A 1 86 ? -9.568 -8.273 4.409 1.00 89.69 86 ILE A N 1
ATOM 647 C CA . ILE A 1 86 ? -10.394 -8.609 5.584 1.00 89.69 86 ILE A CA 1
ATOM 648 C C . ILE A 1 86 ? -11.775 -7.934 5.506 1.00 89.69 86 ILE A C 1
ATOM 650 O O . ILE A 1 86 ? -12.806 -8.569 5.750 1.00 89.69 86 ILE A O 1
ATOM 654 N N . LEU A 1 87 ? -11.814 -6.659 5.109 1.00 86.19 87 LEU A N 1
ATOM 655 C CA . LEU A 1 87 ? -13.036 -5.870 4.934 1.00 86.19 87 LEU A CA 1
ATOM 656 C C . LEU A 1 87 ? -13.879 -6.283 3.719 1.00 86.19 87 LEU A C 1
ATOM 658 O O . LEU A 1 87 ? -15.013 -5.812 3.597 1.00 86.19 87 LEU A O 1
ATOM 662 N N . LYS A 1 88 ? -13.392 -7.190 2.869 1.00 85.19 88 LYS A N 1
ATOM 663 C CA . LYS A 1 88 ? -14.170 -7.819 1.791 1.00 85.19 88 LYS A CA 1
ATOM 664 C C . LYS A 1 88 ? -14.637 -9.238 2.131 1.00 85.19 88 LYS A C 1
ATOM 666 O O . LYS A 1 88 ? -15.507 -9.758 1.440 1.00 85.19 88 LYS A O 1
ATOM 671 N N . LEU A 1 89 ? -14.140 -9.847 3.213 1.00 86.31 89 LEU A N 1
ATOM 672 C CA . LEU A 1 89 ? -14.589 -11.177 3.645 1.00 86.31 89 LEU A CA 1
ATOM 673 C C . LEU A 1 89 ? -16.069 -11.170 4.073 1.00 86.31 89 LEU A C 1
ATOM 675 O O . LEU A 1 89 ? -16.514 -10.178 4.666 1.00 86.31 89 LEU A O 1
ATOM 679 N N . PRO A 1 90 ? -16.819 -12.272 3.867 1.00 84.50 90 PRO A N 1
ATOM 680 C CA . PRO A 1 90 ? -18.190 -12.409 4.354 1.00 84.50 90 PRO A CA 1
ATOM 681 C C . PRO A 1 90 ? -18.292 -12.208 5.870 1.00 84.50 90 PRO A C 1
ATOM 683 O O . PRO A 1 90 ? -17.426 -12.649 6.631 1.00 84.50 90 PRO A O 1
ATOM 686 N N . PHE A 1 91 ? -19.389 -11.605 6.335 1.00 75.19 91 PHE A N 1
ATOM 687 C CA . PHE A 1 91 ? -19.611 -11.335 7.763 1.00 75.19 91 PHE A CA 1
ATOM 688 C C . PHE A 1 91 ? -19.536 -12.601 8.637 1.00 75.19 91 PHE A C 1
ATOM 690 O O . PHE A 1 91 ? -18.992 -12.572 9.740 1.00 75.19 91 PHE A O 1
ATOM 697 N N . SER A 1 92 ? -20.008 -13.739 8.120 1.00 75.56 92 SER A N 1
ATOM 698 C CA . SER A 1 92 ? -19.928 -15.046 8.788 1.00 75.56 92 SER A CA 1
ATOM 699 C C . SER A 1 92 ? -18.488 -15.485 9.082 1.00 75.56 92 SER A C 1
ATOM 701 O O . SER A 1 92 ? -18.229 -16.088 10.124 1.00 75.56 92 SER A O 1
ATOM 703 N N . MET A 1 93 ? -17.542 -15.142 8.205 1.00 72.62 93 MET A N 1
ATOM 704 C CA . MET A 1 93 ? -16.121 -15.441 8.380 1.00 72.62 93 MET A CA 1
ATOM 705 C C . MET A 1 93 ? -15.471 -14.495 9.400 1.00 72.62 93 MET A C 1
ATOM 707 O O . MET A 1 93 ? -14.653 -14.935 10.204 1.00 72.62 93 MET A O 1
ATOM 711 N N . ARG A 1 94 ? -15.906 -13.227 9.454 1.00 65.88 94 ARG A N 1
ATOM 712 C CA . ARG A 1 94 ? -15.449 -12.264 10.475 1.00 65.88 94 ARG A CA 1
ATOM 713 C C . ARG A 1 94 ? -15.892 -12.650 11.887 1.00 65.88 94 ARG A C 1
ATOM 715 O O . ARG A 1 94 ? -15.131 -12.468 12.830 1.00 65.88 94 ARG A O 1
ATOM 722 N N . LYS A 1 95 ? -17.097 -13.216 12.043 1.00 59.94 95 LYS A N 1
ATOM 723 C CA . LYS A 1 95 ? -17.635 -13.620 13.355 1.00 59.94 95 LYS A CA 1
ATOM 724 C C . LYS A 1 95 ? -16.911 -14.839 13.943 1.00 59.94 95 LYS A C 1
ATOM 726 O O . LYS A 1 95 ? -16.715 -14.888 15.152 1.00 59.94 95 LYS A O 1
ATOM 731 N N . LYS A 1 96 ? -16.459 -15.783 13.102 1.00 57.06 96 LYS A N 1
ATOM 732 C CA . LYS A 1 96 ? -15.646 -16.935 13.544 1.00 57.06 96 LYS A CA 1
ATOM 733 C C . LYS A 1 96 ? -14.300 -16.512 14.140 1.00 57.06 96 LYS A C 1
ATOM 735 O O . LYS A 1 96 ? -13.867 -17.135 15.096 1.00 57.06 96 LYS A O 1
ATOM 740 N N . ALA A 1 97 ? -13.693 -15.430 13.649 1.00 56.78 97 ALA A N 1
ATOM 741 C CA . ALA A 1 97 ? -12.463 -14.878 14.225 1.00 56.78 97 ALA A CA 1
ATOM 742 C C . ALA A 1 97 ? -12.665 -14.237 15.616 1.00 56.78 97 ALA A C 1
ATOM 744 O O . ALA A 1 97 ? -11.702 -14.055 16.351 1.00 56.78 97 ALA A O 1
ATOM 745 N N . HIS A 1 98 ? -13.906 -13.899 15.987 1.00 52.78 98 HIS A N 1
ATOM 746 C CA . HIS A 1 98 ? -14.250 -13.318 17.291 1.00 52.78 98 HIS A CA 1
ATOM 747 C C . HIS A 1 98 ? -14.734 -14.368 18.313 1.00 52.78 98 HIS A C 1
ATOM 749 O O . HIS A 1 98 ? -15.028 -14.030 19.457 1.00 52.78 98 HIS A O 1
ATOM 755 N N . GLY A 1 99 ? -14.838 -15.641 17.915 1.00 52.31 99 GLY A N 1
ATOM 756 C CA . GLY A 1 99 ? -15.141 -16.747 18.820 1.00 52.31 99 GLY A CA 1
ATOM 757 C C . GLY A 1 99 ? -13.859 -17.290 19.446 1.00 52.31 99 GLY A C 1
ATOM 758 O O . GLY A 1 99 ? -13.102 -17.952 18.752 1.00 52.31 99 GLY A O 1
ATOM 759 N N . GLN A 1 100 ? -13.631 -16.981 20.728 1.00 55.66 100 GLN A N 1
ATOM 760 C CA . GLN A 1 100 ? -12.659 -17.604 21.646 1.00 55.66 100 GLN A CA 1
ATOM 761 C C . GLN A 1 100 ? -11.509 -18.392 20.989 1.00 55.66 100 GLN A C 1
ATOM 763 O O . GLN A 1 100 ? -11.527 -19.617 20.913 1.00 55.66 100 GLN A O 1
ATOM 768 N N . THR A 1 101 ? -10.433 -17.700 20.640 1.00 54.19 101 THR A N 1
ATOM 769 C CA . THR A 1 101 ? -9.103 -18.307 20.711 1.00 54.19 101 THR A CA 1
ATOM 770 C C . THR A 1 101 ? -8.217 -17.368 21.501 1.00 54.19 101 THR A C 1
ATOM 772 O O . THR A 1 101 ? -7.882 -16.284 21.026 1.00 54.19 101 THR A O 1
ATOM 775 N N . SER A 1 102 ? -7.825 -17.794 22.703 1.00 58.00 102 SER A N 1
ATOM 776 C CA . SER A 1 102 ? -6.651 -17.288 23.418 1.00 58.00 102 SER A CA 1
ATOM 777 C C . SER A 1 102 ? -5.394 -17.731 22.661 1.00 58.00 102 SER A C 1
ATOM 779 O O . SER A 1 102 ? -4.601 -18.535 23.152 1.00 58.00 102 SER A O 1
ATOM 781 N N . GLY A 1 103 ? -5.283 -17.309 21.399 1.00 63.03 103 GLY A N 1
ATOM 782 C CA . GLY A 1 103 ? -4.093 -17.530 20.590 1.00 63.03 103 GLY A CA 1
ATOM 783 C C . GLY A 1 103 ? -2.885 -16.885 21.272 1.00 63.03 103 GLY A C 1
ATOM 784 O O . GLY A 1 103 ? -3.066 -16.002 22.117 1.00 63.03 103 GLY A O 1
ATOM 785 N N . PRO A 1 104 ? -1.660 -17.332 20.958 1.00 57.94 104 PRO A N 1
ATOM 786 C CA . PRO A 1 104 ? -0.479 -16.842 21.647 1.00 57.94 104 PRO A CA 1
ATOM 787 C C . PRO A 1 104 ? -0.383 -15.324 21.491 1.00 57.94 104 PRO A C 1
ATOM 789 O O . PRO A 1 104 ? -0.438 -14.793 20.382 1.00 57.94 104 PRO A O 1
ATOM 792 N N . LEU A 1 105 ? -0.251 -14.632 22.619 1.00 63.22 105 LEU A N 1
ATOM 793 C CA . LEU A 1 105 ? 0.110 -13.225 22.637 1.00 63.22 105 LEU A CA 1
ATOM 794 C C . LEU A 1 105 ? 1.621 -13.149 22.424 1.00 63.22 105 LEU A C 1
ATOM 796 O O . LEU A 1 105 ? 2.393 -13.608 23.263 1.00 63.22 105 LEU A O 1
ATOM 800 N N . ALA A 1 106 ? 2.024 -12.599 21.286 1.00 58.56 106 ALA A N 1
ATOM 801 C CA . ALA A 1 106 ? 3.403 -12.234 21.002 1.00 58.56 106 ALA A CA 1
ATOM 802 C C . ALA A 1 106 ? 3.495 -10.703 20.936 1.00 58.56 106 ALA A C 1
ATOM 804 O O . ALA A 1 106 ? 2.583 -10.060 20.410 1.00 58.56 106 ALA A O 1
ATOM 805 N N . LEU A 1 107 ? 4.563 -10.154 21.520 1.00 41.94 107 LEU A N 1
ATOM 806 C CA . LEU A 1 107 ? 4.907 -8.729 21.506 1.00 41.94 107 LEU A CA 1
ATOM 807 C C . LEU A 1 107 ? 5.579 -8.343 20.185 1.00 41.94 107 LEU A C 1
ATOM 809 O O . LEU A 1 107 ? 6.456 -9.118 19.737 1.00 41.94 107 LEU A O 1
#

Organism: NCBI:txid1411642

=== Feature glossary ===
Each block in this record encodes a different view of the same protein. In brief:

Predicted aligned error. PAE(i, j) answers: if I align the predicted and true structures on residue i, how far off (in Å) do I expect residue j to be? A block-diagonal PAE matrix with low values on the blocks and high values off-diagonal is the signature of a multi-domain protein with confidently predicted domains but uncertain inter-domain orientation.

Contact-map, Ramachandran, and PAE plots. Plot images: a contact map (which residues are close in 3D, as an N×N binary image), a Ramachandran scatter (backbone torsion angles, revealing secondary-structure composition at a glance), and — for AlphaFold structures — a PAE heatmap (pairwise prediction confidence).

Backbone torsions (φ/ψ). φ (phi) and ψ (psi) are the two rotatable backbone dihedrals per residue: φ is the C(i-1)–N–Cα–C torsion, ψ is the N–Cα–C–N(i+1) torsion, both in degrees on (−180°, 180°]. α-helical residues cluster near (−60°, −45°); β-strand residues near (−120°, +130°). A Ramachandran plot is simply a scatter of (φ, ψ) for every residue.

Foldseek 3Di. A 3Di character summarizes, for each residue, the relative orientation of the Cα frame of its nearest spatial neighbor. Because it encodes fold topology rather than chemistry, 3Di alignments detect remote structural similarity that sequence alignment misses.

Radius of gyration, Cα contacts, bounding box. Three whole-structure scalars: the radius of gyration (RMS distance of Cα from centroid, in Å), the count of Cα–Cα contacts (pairs closer than 8 Å and separated by more than four residues in sequence — i.e. tertiary, not local, contacts), and the bounding-box dimensions. Together they distinguish compact globular folds from extended fibres or disordered chains.

Sequence. Sequence gives the chain of amino acids in standard one-letter code (A=alanine, C=cysteine, …, Y=tyrosine), read N→C. It is the only feature that is directly encoded by the gene; all structural features are derived from the folded form of this sequence.

mmCIF coordin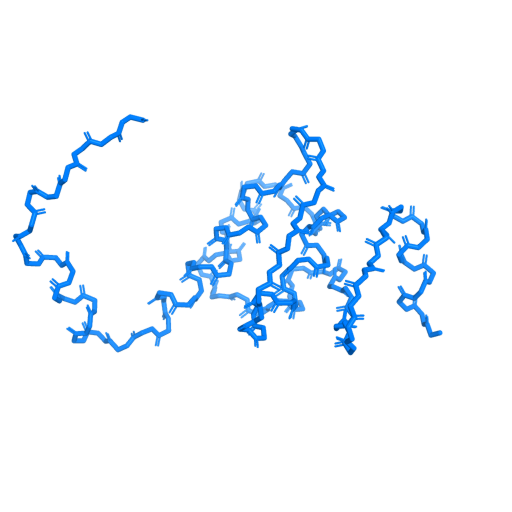ates. Atomic coordinates in PDBx/mmCIF format — the same representation the Protein Data Bank distributes. Each line of the _atom_site loop places one backbone atom in Cartesian space (units: ångströms, origin: arbitrary).

Secondary structure (3-state, P-SEA). Three-state secondary structure (P-SEA) collapses the eight DSSP classes into helix (a), strand (b), and coil (c). P-SEA assigns these from Cα geometry alone — distances and angles — without requiring backbone oxygens, so it works on any Cα trace.

InterPro / GO / CATH / organism. Functional annotations link the protein to curated databases. InterPro entries identify conserved domains and families by matching the sequence against member-database signatures (Pfam, PROSITE, CDD, …). Gene Ontology (GO) terms describe molecular function, biological process, and cellular component in a controlled vocabulary. CATH places the structure in a hierarchical fold classification (Class/Architecture/Topology/Homologous-superfamily). The organism is the source species.

B-factor. B-factor (Debye–Waller factor) reflects atomic displacement in the crystal lattice. It is an experimental observable (units Å²), not a prediction; low values mean the atom is pinned down, high values mean it moves or is heterogeneous across the crystal.

Rendered structure images. Structure images are PyMOL renders from six orthogonal camera directions. Cartoon representation draws helices as coils and strands as arrows; sticks shows the backbone as bonds; surface shows the solvent-excluded envelope. Rainbow coloring maps sequence position to hue (blue→red, N→C); chain coloring assigns a distinct color per polypeptide.

Solvent-accessible surface area. Solvent-accessible surface area (SASA) is the area in Å² traced out by the centre of a 1.4 Å probe sphere (a water molecule) rolled over the protein's van der Waals surface (Shrake–Rupley / Lee–Richards construction). Buried residues have near-zero SASA; fully exposed residues can exceed 200 Å². The total SASA scales roughly with the number of surface residues.

Secondary structure (8-state, DSSP). The SS8 string is DSSP's per-residue secondary-structure call. α-helix (H) means an i→i+4 H-bond ladder; β-strand (E) means the residue participates in a β-sheet; 3₁₀ (G) and π (I) are tighter and wider helices; T/S are turns/bends; '-' is loop.

pLDDT. For AlphaFold models, the B-factor field carries pLDDT — the model's own estimate of local accuracy on a 0–100 scale. Regions with pLDDT<50 should be treated as essentially unmodeled; they often correspond to intrinsically disordered segments.

Nearest PDB structures. Nearest PDB neighbors are the top structural matches found by Foldseek when searching this structure against the entire Protein Data Bank. Each hit reports a TM-score (0 to 1; >0.5 almost always implies the same fold) and an E-value. These are *structural* homologs — they may share no detectable sequence similarity.